Protein AF-A0AAP3E4Z3-F1 (afdb_monomer)

Solvent-accessible surface area (backbone atoms only — not comparable to full-atom values): 3433 Å² total; per-residue (Å²): 133,93,72,51,75,69,53,48,29,52,48,22,41,50,25,45,51,49,14,65,74,24,46,86,80,38,49,66,60,12,50,51,28,36,54,52,12,43,53,58,20,48,77,75,77,36,52,47,69,50,33,44,52,55,68,76,49,70,88,81,73,134

Secondary structure (DSSP, 8-state):
----HHHHHHHHHHHHHHHHHHTTT-HHHHHHHHHHHHHHHHHTT--HHHHHHHHH------

Sequence (62 aa):
MQTTPQEDCLLVVALTRFSVEFEHVDPILSEQAWLLADALAAEHGLEPADAALQLEWPSDKE

Nearest PDB structures (foldseek):
  1ut9-assembly1_A  TM=8.263E-01  e=1.430E+00  Acetivibrio thermocellus
  1rq5-assembly1_A  TM=8.265E-01  e=2.488E+00  Acetivibrio thermocellus
  5iuj-assembly2_E  TM=7.352E-01  e=7.535E+00  Bacillus subtilis subsp. subtilis str. 168

pLDDT: mean 85.76, std 14.37, range [44.81, 97.88]

Organism: NCBI:txid2979988

Structure (mmCIF, N/CA/C/O backbone):
data_AF-A0AAP3E4Z3-F1
#
_entry.id   AF-A0AAP3E4Z3-F1
#
loop_
_atom_site.group_PDB
_atom_site.id
_atom_site.type_symbol
_atom_site.label_atom_id
_atom_site.label_alt_id
_atom_site.label_comp_id
_atom_site.label_asym_id
_atom_site.label_entity_id
_atom_site.label_seq_id
_atom_site.pdbx_PDB_ins_code
_atom_site.Cartn_x
_atom_site.Cartn_y
_atom_site.Cartn_z
_atom_site.occupancy
_atom_site.B_iso_or_equiv
_atom_site.auth_seq_id
_atom_site.auth_comp_id
_atom_site.auth_asym_id
_atom_site.auth_atom_id
_atom_site.pdbx_PDB_model_num
ATOM 1 N N . MET A 1 1 ? 0.438 17.578 5.274 1.00 57.00 1 MET A N 1
ATOM 2 C CA . MET A 1 1 ? -0.996 17.709 4.948 1.00 57.00 1 MET A CA 1
ATOM 3 C C . MET A 1 1 ? -1.704 16.766 5.900 1.00 57.00 1 MET A C 1
ATOM 5 O O . MET A 1 1 ? -1.227 15.649 6.003 1.00 57.00 1 MET A O 1
ATOM 9 N N . GLN A 1 2 ? -2.685 17.216 6.683 1.00 73.94 2 GLN A N 1
ATOM 10 C CA . GLN A 1 2 ? -3.466 16.288 7.508 1.00 73.94 2 GLN A CA 1
ATOM 11 C C . GLN A 1 2 ? -4.587 15.739 6.633 1.00 73.94 2 GLN A C 1
ATOM 13 O O . GLN A 1 2 ? -5.420 16.513 6.165 1.00 73.94 2 GLN A O 1
ATOM 18 N N . THR A 1 3 ? -4.533 14.446 6.366 1.00 82.56 3 THR A N 1
ATOM 19 C CA . THR A 1 3 ? -5.581 13.653 5.728 1.00 82.56 3 THR A CA 1
ATOM 20 C C . THR A 1 3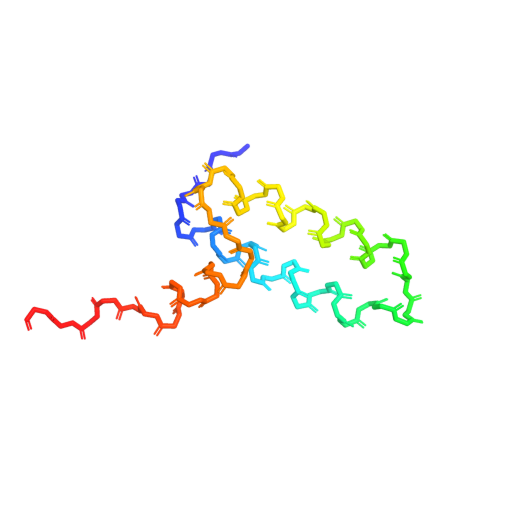 ? -6.521 13.109 6.801 1.00 82.56 3 THR A C 1
ATOM 22 O O . THR A 1 3 ? -6.171 12.994 7.978 1.00 82.56 3 THR A O 1
ATOM 25 N N . THR A 1 4 ? -7.764 12.861 6.418 1.00 89.00 4 THR A N 1
ATOM 26 C CA . THR A 1 4 ? -8.744 12.161 7.249 1.00 89.00 4 THR A CA 1
ATOM 27 C C . THR A 1 4 ? -8.490 10.650 7.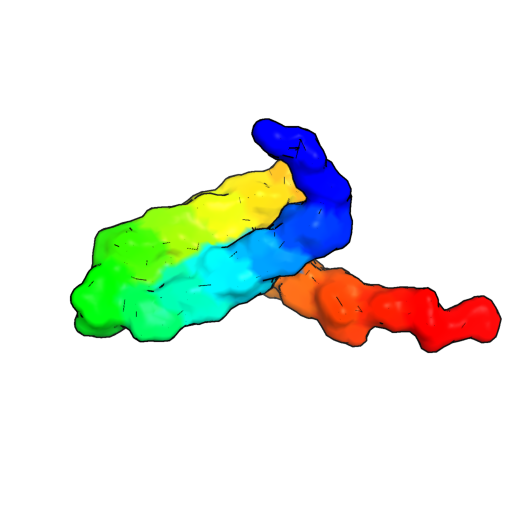206 1.00 89.00 4 THR A C 1
ATOM 29 O O . THR A 1 4 ? -7.952 10.157 6.215 1.00 89.00 4 THR A O 1
ATOM 32 N N . PRO A 1 5 ? -8.942 9.876 8.212 1.00 86.06 5 PRO A N 1
ATOM 33 C CA . PRO A 1 5 ? -8.780 8.419 8.202 1.00 86.06 5 PRO A CA 1
ATOM 34 C C . PRO A 1 5 ? -9.357 7.734 6.950 1.00 86.06 5 PRO A C 1
ATOM 36 O O . PRO A 1 5 ? -8.790 6.763 6.453 1.00 86.06 5 PRO A O 1
ATOM 39 N N . GLN A 1 6 ? -10.463 8.249 6.395 1.00 86.69 6 GLN A N 1
ATOM 40 C CA . GLN A 1 6 ? -11.004 7.736 5.131 1.00 86.69 6 GLN A CA 1
ATOM 41 C C . GLN A 1 6 ? -10.105 8.051 3.926 1.00 86.69 6 GLN A C 1
ATOM 43 O O . GLN A 1 6 ? -9.954 7.210 3.041 1.00 86.69 6 GLN A O 1
ATOM 48 N N . GLU A 1 7 ? -9.515 9.248 3.874 1.00 91.12 7 GLU A N 1
ATOM 49 C CA . GLU A 1 7 ? -8.551 9.607 2.826 1.00 91.12 7 GLU A CA 1
ATOM 50 C C . GLU A 1 7 ? -7.285 8.749 2.924 1.00 91.12 7 GLU A C 1
ATOM 52 O O . GLU A 1 7 ? -6.774 8.316 1.894 1.00 91.12 7 GLU A O 1
ATOM 57 N N . ASP A 1 8 ? -6.828 8.430 4.136 1.00 90.94 8 ASP A N 1
ATOM 58 C CA . ASP A 1 8 ? -5.686 7.538 4.348 1.00 90.94 8 ASP A CA 1
ATOM 59 C C . ASP A 1 8 ? -5.973 6.119 3.858 1.00 90.94 8 ASP A C 1
ATOM 61 O O . ASP A 1 8 ? -5.157 5.549 3.137 1.00 90.94 8 ASP A O 1
ATOM 65 N N . CYS A 1 9 ? -7.161 5.572 4.136 1.00 89.25 9 CYS A N 1
ATOM 66 C CA . CYS A 1 9 ? -7.562 4.277 3.577 1.00 89.25 9 CYS A CA 1
ATOM 67 C C . CYS A 1 9 ? -7.565 4.296 2.040 1.00 89.25 9 CYS A C 1
ATOM 69 O O . CYS A 1 9 ? -7.117 3.342 1.400 1.00 89.25 9 CYS A O 1
ATOM 71 N N . LEU A 1 10 ? -8.028 5.395 1.429 1.00 92.88 10 LEU A N 1
ATOM 72 C CA . LEU A 1 10 ? -8.004 5.565 -0.027 1.00 92.88 10 LEU A CA 1
ATOM 73 C C . LEU A 1 10 ? -6.5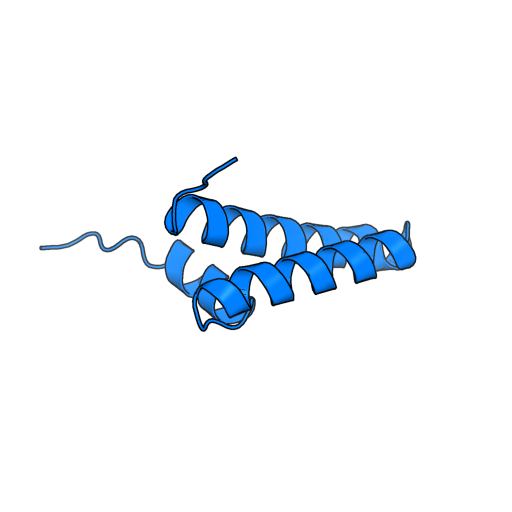71 5.601 -0.571 1.00 92.88 10 LEU A C 1
ATOM 75 O O . LEU A 1 10 ? -6.294 4.987 -1.603 1.00 92.88 10 LEU A O 1
ATOM 79 N N . LEU A 1 11 ? -5.662 6.288 0.123 1.00 93.62 11 LEU A N 1
ATOM 80 C CA . LEU A 1 11 ? -4.247 6.345 -0.238 1.00 93.62 11 LEU A CA 1
ATOM 81 C C . LEU A 1 11 ? -3.582 4.974 -0.128 1.00 93.62 11 LEU A C 1
ATOM 83 O O . LEU A 1 11 ? -2.885 4.584 -1.062 1.00 93.62 11 LEU A O 1
ATOM 87 N N . VAL A 1 12 ? -3.842 4.225 0.947 1.00 94.50 12 VAL A N 1
ATOM 88 C CA . VAL A 1 12 ? -3.343 2.853 1.120 1.00 94.50 12 VAL A CA 1
ATOM 89 C C . VAL A 1 12 ? -3.780 1.984 -0.059 1.00 94.50 12 VAL A C 1
ATOM 91 O O . VAL A 1 12 ? -2.932 1.412 -0.739 1.00 94.50 12 VAL A O 1
ATOM 94 N N . VAL A 1 13 ? -5.076 1.964 -0.393 1.00 93.25 13 VAL A N 1
ATOM 95 C CA . VAL A 1 13 ? -5.582 1.170 -1.528 1.00 93.25 13 VAL A CA 1
ATOM 96 C C . VAL A 1 13 ? -4.975 1.607 -2.858 1.00 93.25 13 VAL A C 1
ATOM 98 O O . VAL A 1 13 ? -4.618 0.759 -3.682 1.00 93.25 13 VAL A O 1
ATOM 101 N N . ALA A 1 14 ? -4.850 2.914 -3.091 1.00 95.38 14 ALA A N 1
ATOM 102 C CA . ALA A 1 14 ? -4.253 3.436 -4.315 1.00 95.38 14 ALA A CA 1
ATOM 103 C C . ALA A 1 14 ? -2.781 3.018 -4.449 1.00 95.38 14 ALA A C 1
ATOM 105 O O . ALA A 1 14 ? -2.377 2.553 -5.513 1.00 95.38 14 ALA A O 1
ATOM 106 N N . LEU A 1 15 ? -2.000 3.128 -3.373 1.00 96.19 15 LEU A N 1
ATOM 107 C CA . LEU A 1 15 ? -0.589 2.746 -3.336 1.00 96.19 15 LEU A CA 1
ATOM 108 C C . LEU A 1 15 ? -0.395 1.236 -3.495 1.00 96.19 15 LEU A C 1
ATOM 110 O O . LEU A 1 15 ? 0.490 0.813 -4.236 1.00 96.19 15 LEU A O 1
ATOM 114 N N . THR A 1 16 ? -1.251 0.419 -2.878 1.00 94.81 16 THR A N 1
ATOM 115 C CA . THR A 1 16 ? -1.226 -1.037 -3.058 1.00 94.81 16 THR A CA 1
ATOM 116 C C . THR A 1 16 ? -1.505 -1.427 -4.509 1.00 94.81 16 THR A C 1
ATOM 118 O O . THR A 1 16 ? -0.775 -2.237 -5.076 1.00 94.81 16 THR A O 1
ATOM 121 N N . ARG A 1 17 ? -2.518 -0.827 -5.150 1.00 94.69 17 ARG A N 1
ATOM 122 C CA . ARG A 1 17 ? -2.801 -1.068 -6.578 1.00 94.69 17 ARG A CA 1
ATOM 123 C C . ARG A 1 17 ? -1.654 -0.600 -7.468 1.00 94.69 17 ARG A C 1
ATOM 125 O O . ARG A 1 17 ? -1.228 -1.343 -8.346 1.00 94.69 17 ARG A O 1
ATOM 132 N N . PHE A 1 18 ? -1.127 0.591 -7.19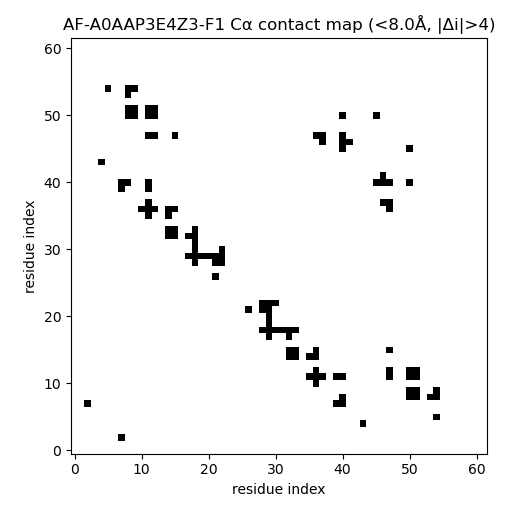9 1.00 95.62 18 PHE A N 1
ATOM 133 C CA . PHE A 1 18 ? 0.014 1.145 -7.920 1.00 95.62 18 PHE A CA 1
ATOM 134 C C . PHE A 1 18 ? 1.237 0.225 -7.827 1.00 95.62 18 PHE A C 1
ATOM 136 O O . PHE A 1 18 ? 1.885 -0.041 -8.835 1.00 95.62 18 PHE A O 1
ATOM 143 N N . SER A 1 19 ? 1.533 -0.303 -6.637 1.00 96.12 19 SER A N 1
ATOM 144 C CA . SER A 1 19 ? 2.644 -1.232 -6.433 1.00 96.12 19 SER A CA 1
ATOM 145 C C . SER A 1 19 ? 2.539 -2.450 -7.356 1.00 96.12 19 SER A C 1
ATOM 147 O O . SER A 1 19 ? 3.494 -2.759 -8.068 1.00 96.12 19 SER A O 1
ATOM 149 N N . VAL A 1 20 ? 1.360 -3.074 -7.439 1.00 94.56 20 VAL A N 1
ATOM 150 C CA . VAL A 1 20 ? 1.117 -4.226 -8.323 1.00 94.56 20 VAL A CA 1
ATOM 151 C C . VAL A 1 20 ? 1.245 -3.844 -9.800 1.00 94.56 20 VAL A C 1
ATOM 153 O O . VAL A 1 20 ? 1.884 -4.553 -10.573 1.00 94.56 20 VAL A O 1
ATOM 156 N N . GLU A 1 21 ? 0.671 -2.712 -10.210 1.00 96.38 21 GLU A N 1
ATOM 157 C CA . GLU A 1 21 ? 0.717 -2.264 -11.610 1.00 96.38 21 GLU A CA 1
ATOM 158 C C . GLU A 1 21 ? 2.145 -1.969 -12.095 1.00 96.38 21 GLU A C 1
ATOM 160 O O . GLU A 1 21 ? 2.463 -2.186 -13.267 1.00 96.38 21 GLU A O 1
ATOM 165 N N . PHE A 1 22 ? 3.016 -1.499 -11.200 1.00 95.50 22 PHE A N 1
ATOM 166 C CA . PHE A 1 22 ? 4.384 -1.104 -11.532 1.00 95.50 22 PHE A CA 1
ATOM 167 C C . PHE A 1 22 ? 5.437 -2.178 -11.240 1.00 95.50 22 PHE A C 1
ATOM 169 O O . PHE A 1 22 ? 6.592 -1.970 -11.605 1.00 95.50 22 PHE A O 1
ATOM 176 N N . GLU A 1 23 ? 5.072 -3.337 -10.682 1.00 95.62 23 GLU A N 1
ATOM 177 C CA . GLU A 1 23 ? 6.012 -4.400 -10.272 1.00 95.62 23 GLU A CA 1
ATOM 178 C C . GLU A 1 23 ? 7.006 -4.796 -11.379 1.00 95.62 23 GLU A C 1
ATOM 180 O O . GLU A 1 23 ? 8.183 -5.041 -11.121 1.00 95.62 23 GLU A O 1
ATOM 185 N N . HIS A 1 24 ? 6.556 -4.824 -12.636 1.00 95.25 24 HIS A N 1
ATOM 186 C CA . HIS A 1 24 ? 7.393 -5.198 -13.782 1.00 95.25 24 HIS A CA 1
ATOM 187 C C . HIS A 1 24 ? 7.913 -4.012 -14.602 1.00 95.25 24 HIS A C 1
ATOM 189 O O . HIS A 1 24 ? 8.776 -4.197 -15.461 1.00 95.25 24 HIS A O 1
ATOM 195 N N . VAL A 1 25 ? 7.382 -2.810 -14.370 1.00 96.88 25 VAL A N 1
ATOM 196 C CA . VAL A 1 25 ? 7.752 -1.592 -15.108 1.00 96.88 25 VAL A CA 1
ATOM 197 C C . VAL A 1 25 ? 8.851 -0.838 -14.367 1.00 96.88 25 VAL A C 1
ATOM 199 O O . VAL A 1 25 ? 9.844 -0.442 -14.972 1.00 96.88 25 VAL A O 1
ATOM 202 N N . ASP A 1 26 ? 8.679 -0.674 -13.058 1.00 97.50 26 ASP A N 1
ATOM 203 C CA . ASP A 1 26 ? 9.636 -0.059 -12.147 1.00 97.50 26 ASP A CA 1
ATOM 204 C C . ASP A 1 26 ? 9.542 -0.756 -10.775 1.00 97.50 26 ASP A C 1
ATOM 206 O O . ASP A 1 26 ? 8.760 -0.343 -9.911 1.00 97.50 26 ASP A O 1
ATOM 210 N N . PRO A 1 27 ? 10.327 -1.831 -10.562 1.00 96.06 27 PRO A N 1
ATOM 211 C CA . PRO A 1 27 ? 10.272 -2.616 -9.330 1.00 96.06 27 PRO A CA 1
ATOM 212 C C . PRO A 1 27 ? 10.628 -1.806 -8.079 1.00 96.06 27 PRO A C 1
ATOM 214 O O . PRO A 1 27 ? 10.112 -2.079 -6.999 1.00 96.06 27 PRO A O 1
ATOM 217 N N . ILE A 1 28 ? 11.495 -0.797 -8.215 1.00 97.62 28 ILE A N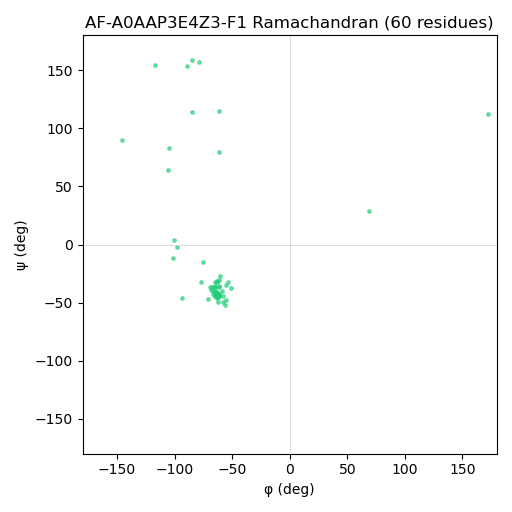 1
ATOM 218 C CA . ILE A 1 28 ? 11.912 0.043 -7.087 1.00 97.62 28 ILE A CA 1
ATOM 219 C C . ILE A 1 28 ? 10.749 0.938 -6.673 1.00 97.62 28 ILE A C 1
ATOM 221 O O . ILE A 1 28 ? 10.436 1.042 -5.488 1.00 97.62 28 ILE A O 1
ATOM 225 N N . LEU A 1 29 ? 10.091 1.572 -7.643 1.00 96.75 29 LEU A N 1
ATOM 226 C CA . LEU A 1 29 ? 8.932 2.411 -7.363 1.00 96.75 29 LEU A CA 1
ATOM 227 C C . LEU A 1 29 ? 7.750 1.583 -6.837 1.00 96.75 29 LEU A C 1
ATOM 229 O O . LEU A 1 29 ? 7.039 2.030 -5.938 1.00 96.75 29 LEU A O 1
ATOM 233 N N . SER A 1 30 ? 7.573 0.366 -7.354 1.00 96.44 30 SER A N 1
ATOM 234 C CA . SER A 1 30 ? 6.595 -0.603 -6.854 1.00 96.44 30 SER A CA 1
ATOM 235 C C . SER A 1 30 ? 6.821 -0.942 -5.376 1.00 96.44 30 SER A C 1
ATOM 237 O O . SER A 1 30 ? 5.883 -0.844 -4.578 1.00 96.44 30 SER A O 1
ATOM 239 N N . GLU A 1 31 ? 8.056 -1.268 -4.984 1.00 97.00 31 GLU A N 1
ATOM 240 C CA . GLU A 1 31 ? 8.410 -1.561 -3.590 1.00 97.00 31 GLU A CA 1
ATOM 241 C C . GLU A 1 31 ? 8.217 -0.334 -2.690 1.00 97.00 31 GLU A C 1
ATOM 243 O O . GLU A 1 31 ? 7.650 -0.434 -1.603 1.00 97.00 31 GLU A O 1
ATOM 248 N N . GLN A 1 32 ? 8.616 0.851 -3.157 1.00 97.88 32 GLN A N 1
ATOM 249 C CA . GLN A 1 32 ? 8.409 2.097 -2.418 1.00 97.88 32 GLN A CA 1
ATOM 250 C C . GLN A 1 32 ? 6.926 2.391 -2.188 1.00 97.88 32 GLN A C 1
ATOM 252 O O . GLN A 1 32 ? 6.552 2.783 -1.082 1.00 97.88 32 GLN A O 1
ATOM 257 N N . ALA A 1 33 ? 6.078 2.183 -3.199 1.00 97.25 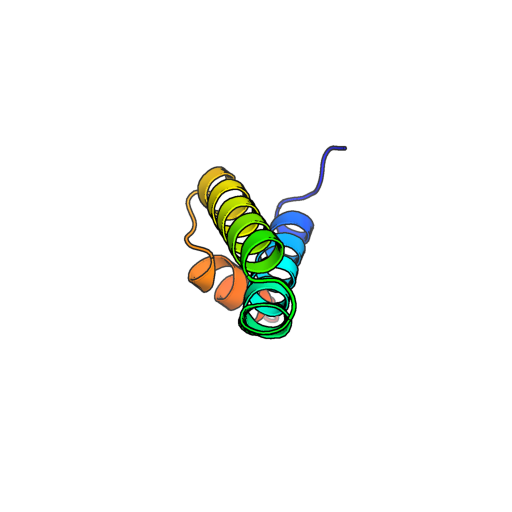33 ALA A N 1
ATOM 258 C CA . ALA A 1 33 ? 4.636 2.359 -3.071 1.00 97.25 33 ALA A CA 1
ATOM 259 C C . ALA A 1 33 ? 4.039 1.382 -2.048 1.00 97.25 33 ALA A C 1
ATOM 261 O O . ALA A 1 33 ? 3.226 1.795 -1.222 1.00 97.25 33 ALA A O 1
ATOM 262 N N . TRP A 1 34 ? 4.488 0.123 -2.046 1.00 95.69 34 TRP A N 1
ATOM 263 C CA . TRP A 1 34 ? 4.073 -0.861 -1.045 1.00 95.69 34 TRP A CA 1
ATOM 264 C C . TRP A 1 34 ? 4.478 -0.453 0.375 1.00 95.69 34 TRP A C 1
ATOM 266 O O . TRP A 1 34 ? 3.633 -0.429 1.265 1.00 95.69 34 TRP A O 1
ATOM 276 N N . LEU A 1 35 ? 5.741 -0.071 0.587 1.00 96.62 35 LEU A N 1
ATOM 277 C CA . LEU A 1 35 ? 6.236 0.351 1.903 1.00 96.62 35 LEU A CA 1
ATOM 278 C C . LEU A 1 35 ? 5.505 1.594 2.431 1.00 96.62 35 LEU A C 1
ATOM 280 O O . LEU A 1 35 ? 5.255 1.705 3.628 1.00 96.62 35 LEU A O 1
ATOM 284 N N . LEU A 1 36 ? 5.141 2.524 1.544 1.00 96.31 36 LEU A N 1
ATOM 285 C CA . LEU A 1 36 ? 4.316 3.681 1.897 1.00 96.31 36 LEU A CA 1
ATOM 286 C C . LEU A 1 36 ? 2.889 3.273 2.285 1.00 96.31 36 LEU A C 1
ATOM 288 O O . LEU A 1 36 ? 2.367 3.803 3.263 1.00 96.31 36 LEU A O 1
ATOM 292 N N . ALA A 1 37 ? 2.274 2.338 1.554 1.00 94.94 37 ALA A N 1
ATOM 293 C CA . ALA A 1 37 ? 0.949 1.812 1.887 1.00 94.94 37 ALA A CA 1
ATOM 294 C C . ALA A 1 37 ? 0.948 1.121 3.258 1.00 94.94 37 ALA A C 1
ATOM 296 O O . ALA A 1 37 ? 0.053 1.359 4.064 1.00 94.94 37 ALA A O 1
ATOM 297 N N . ASP A 1 38 ? 1.968 0.306 3.531 1.00 94.25 38 ASP A N 1
ATOM 298 C CA . ASP A 1 38 ? 2.138 -0.410 4.797 1.00 94.25 38 ASP A CA 1
ATOM 299 C C . ASP A 1 38 ? 2.326 0.552 5.977 1.00 94.25 38 ASP A C 1
ATOM 301 O O . ASP A 1 38 ? 1.631 0.453 6.987 1.00 94.25 38 ASP A O 1
ATOM 305 N N . ALA A 1 39 ? 3.187 1.562 5.818 1.00 94.56 39 ALA A N 1
ATOM 306 C CA . ALA A 1 39 ? 3.394 2.581 6.842 1.00 94.56 39 ALA A CA 1
ATOM 307 C C . ALA A 1 39 ? 2.110 3.372 7.147 1.00 94.56 39 ALA A C 1
ATOM 309 O O . ALA A 1 39 ? 1.777 3.565 8.314 1.00 94.56 39 ALA A O 1
ATOM 310 N N . LEU A 1 40 ? 1.369 3.790 6.113 1.00 92.38 40 LEU A N 1
ATOM 311 C CA . LEU A 1 40 ? 0.098 4.506 6.271 1.00 92.38 40 LEU A CA 1
ATOM 312 C C . LEU A 1 40 ? -0.976 3.637 6.935 1.00 92.38 40 LEU A C 1
ATOM 314 O O . LEU A 1 40 ? -1.707 4.120 7.795 1.00 92.38 40 LEU A O 1
ATOM 318 N N . ALA A 1 41 ? -1.069 2.354 6.581 1.00 92.06 41 ALA A N 1
ATOM 319 C CA . ALA A 1 41 ? -2.015 1.437 7.214 1.00 92.06 41 ALA A CA 1
ATOM 320 C C . ALA A 1 41 ? -1.682 1.231 8.704 1.00 92.06 41 ALA A C 1
ATOM 322 O O . ALA A 1 41 ? -2.571 1.285 9.561 1.00 92.06 41 ALA A O 1
ATOM 323 N N . ALA A 1 42 ? -0.393 1.100 9.031 1.00 92.06 42 ALA A N 1
ATOM 324 C CA . ALA A 1 42 ? 0.081 0.927 10.399 1.00 92.06 42 ALA A CA 1
ATOM 325 C C . ALA A 1 42 ? -0.232 2.132 11.307 1.00 92.06 42 ALA A C 1
ATOM 327 O O . ALA A 1 42 ? -0.488 1.937 12.498 1.00 92.06 42 ALA A O 1
ATOM 328 N N . GLU A 1 43 ? -0.281 3.359 10.772 1.00 90.81 43 GLU A N 1
ATOM 329 C CA . GLU A 1 43 ? -0.710 4.551 11.529 1.00 90.81 43 GLU A CA 1
ATOM 330 C C . GLU A 1 43 ? -2.151 4.431 12.056 1.00 90.81 43 GLU A C 1
ATOM 332 O O . GLU A 1 43 ? -2.473 4.987 13.109 1.00 90.81 43 GLU A O 1
ATOM 337 N N . HIS A 1 44 ? -2.991 3.644 11.379 1.00 86.56 44 HIS A N 1
ATOM 338 C CA . HIS A 1 44 ? -4.373 3.350 11.774 1.00 86.56 44 HIS A CA 1
ATOM 339 C C . HIS A 1 44 ? -4.533 1.984 12.459 1.00 86.56 44 HIS A C 1
ATOM 341 O O . HIS A 1 44 ? -5.649 1.591 12.798 1.00 86.56 44 HIS A O 1
ATOM 347 N N . GLY A 1 45 ? -3.431 1.263 12.700 1.00 86.31 45 GLY A N 1
ATOM 348 C CA . GLY A 1 45 ? -3.447 -0.082 13.284 1.00 86.31 45 GLY A CA 1
ATOM 349 C C . GLY A 1 45 ? -4.033 -1.147 12.355 1.00 86.31 45 GLY A C 1
ATOM 350 O O . GL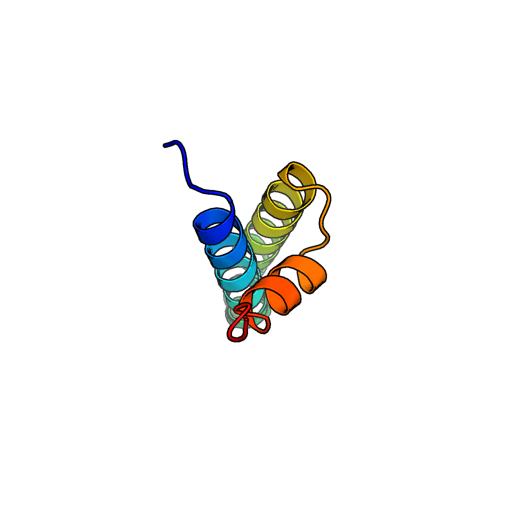Y A 1 45 ? -4.624 -2.112 12.839 1.00 86.31 45 GLY A O 1
ATOM 351 N N . LEU A 1 46 ? -3.904 -0.948 11.043 1.00 86.06 46 LEU A N 1
ATOM 352 C CA . LEU A 1 46 ? -4.445 -1.800 9.988 1.00 86.06 46 LEU A CA 1
ATOM 353 C C . LEU A 1 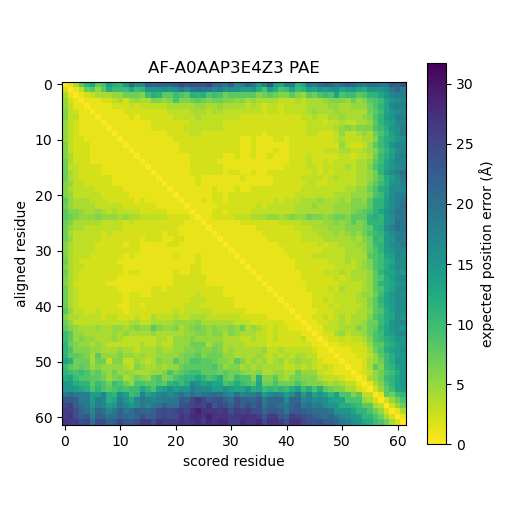46 ? -3.315 -2.398 9.147 1.00 86.06 46 LEU A C 1
ATOM 355 O O . LEU A 1 46 ? -2.252 -1.792 9.015 1.00 86.06 46 LEU A O 1
ATOM 359 N N . GLU A 1 47 ? -3.563 -3.544 8.518 1.00 87.50 47 GLU A N 1
ATOM 360 C CA . GLU A 1 47 ? -2.778 -3.976 7.361 1.00 87.50 47 GLU A CA 1
ATOM 361 C C . GLU A 1 47 ? -3.341 -3.346 6.069 1.00 87.50 47 GLU A C 1
ATOM 363 O O . GLU A 1 47 ? -4.523 -2.981 6.013 1.00 87.50 47 GLU A O 1
ATOM 368 N N 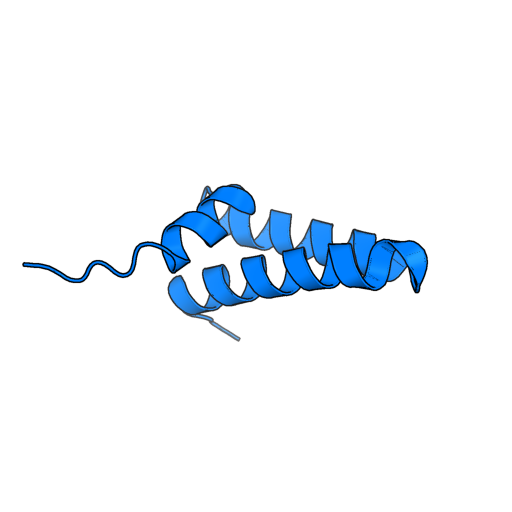. PRO A 1 48 ? -2.555 -3.247 4.978 1.00 82.88 48 PRO A N 1
ATOM 369 C CA . PRO A 1 48 ? -3.053 -2.721 3.703 1.00 82.88 48 PRO A CA 1
ATOM 370 C C . PRO A 1 48 ? -4.316 -3.425 3.177 1.00 82.88 48 PRO A C 1
ATOM 372 O O . PRO A 1 48 ? -5.176 -2.798 2.557 1.00 82.88 48 PRO A O 1
ATOM 375 N N . ALA A 1 49 ? -4.459 -4.724 3.458 1.00 80.25 49 ALA A N 1
ATOM 376 C CA . ALA A 1 49 ? -5.657 -5.489 3.122 1.00 80.25 49 ALA A CA 1
ATOM 377 C C . ALA A 1 49 ? -6.889 -5.052 3.939 1.00 80.25 49 ALA A C 1
ATOM 379 O O . ALA A 1 49 ? -7.994 -4.995 3.399 1.00 80.25 49 ALA A O 1
ATOM 380 N N . ASP A 1 50 ? -6.709 -4.687 5.209 1.00 79.56 50 ASP A N 1
ATOM 381 C CA . ASP A 1 50 ? -7.797 -4.219 6.072 1.00 79.56 50 ASP A CA 1
ATOM 382 C C . ASP A 1 50 ? -8.316 -2.847 5.626 1.00 79.56 50 ASP A C 1
ATOM 384 O O . ASP A 1 50 ? -9.523 -2.601 5.640 1.00 79.56 50 ASP A O 1
ATOM 388 N N . ALA A 1 51 ? -7.424 -1.964 5.162 1.00 76.94 51 ALA A N 1
ATOM 389 C CA . ALA A 1 51 ? -7.808 -0.669 4.596 1.00 76.94 51 ALA A CA 1
ATOM 390 C C . ALA A 1 51 ? -8.694 -0.825 3.344 1.00 76.94 51 ALA A C 1
ATOM 392 O O . ALA A 1 51 ? -9.646 -0.064 3.151 1.00 76.94 51 ALA A O 1
ATOM 393 N N . ALA A 1 52 ? -8.431 -1.845 2.518 1.00 74.88 52 ALA A N 1
ATOM 394 C CA . ALA A 1 52 ? -9.286 -2.174 1.380 1.00 74.88 52 ALA A CA 1
ATOM 395 C C . ALA A 1 52 ? -10.684 -2.633 1.823 1.00 74.88 52 ALA A C 1
ATOM 397 O O . ALA A 1 52 ? -11.685 -2.177 1.267 1.00 74.88 52 ALA A O 1
ATOM 398 N N . LEU A 1 53 ? -10.766 -3.461 2.868 1.00 77.62 53 LEU A N 1
ATOM 399 C CA . LEU A 1 53 ? -12.040 -3.917 3.432 1.00 77.62 53 LEU A CA 1
ATOM 400 C C . LEU A 1 53 ? -12.858 -2.768 4.040 1.00 77.62 53 LEU A C 1
ATOM 402 O O . LEU A 1 53 ? -14.081 -2.757 3.909 1.00 77.62 53 LEU A O 1
ATOM 406 N N . GLN A 1 54 ? -12.210 -1.774 4.655 1.00 75.12 54 GLN A N 1
ATOM 407 C CA . GLN A 1 54 ? -12.905 -0.592 5.182 1.00 75.12 54 GLN A CA 1
ATOM 408 C C . GLN A 1 54 ? -13.549 0.266 4.086 1.00 75.12 54 GLN A C 1
ATOM 410 O O . GLN A 1 54 ? -14.603 0.857 4.315 1.00 75.12 54 GLN A O 1
ATOM 415 N N . LEU A 1 55 ? -12.958 0.316 2.889 1.00 69.56 55 LEU A N 1
ATOM 416 C CA . LEU A 1 55 ? -13.536 1.026 1.742 1.00 69.56 55 LEU A CA 1
ATOM 417 C C . LEU A 1 55 ? -14.683 0.264 1.077 1.00 69.56 55 LEU A C 1
ATOM 419 O O . LEU A 1 55 ? -15.610 0.889 0.561 1.00 69.56 55 LEU A O 1
ATOM 423 N N . GLU A 1 56 ? -14.638 -1.068 1.089 1.00 64.94 56 GLU A N 1
ATOM 424 C CA . GLU A 1 56 ? -15.745 -1.915 0.622 1.00 64.94 56 GLU A CA 1
ATOM 425 C C . GLU A 1 56 ? -16.911 -1.975 1.611 1.00 64.94 56 GLU A C 1
ATOM 427 O O . GLU A 1 56 ? -18.017 -2.361 1.228 1.00 64.94 56 GLU A O 1
ATOM 432 N N . TRP A 1 57 ? -16.688 -1.541 2.854 1.00 55.88 57 TRP A N 1
ATOM 433 C CA . TRP A 1 57 ? -17.713 -1.383 3.878 1.00 55.88 57 TRP A CA 1
ATOM 434 C C . TRP A 1 57 ? -18.057 0.096 4.115 1.00 55.88 57 TRP A C 1
ATOM 436 O O . TRP A 1 57 ? -17.873 0.604 5.227 1.00 55.88 57 TRP A O 1
ATOM 446 N N . PRO A 1 58 ? -18.619 0.829 3.129 1.00 52.56 58 PRO A N 1
ATOM 447 C CA . PRO A 1 58 ? -19.380 2.004 3.490 1.00 52.56 58 PRO A CA 1
ATOM 448 C C . PRO A 1 58 ? -20.532 1.482 4.347 1.00 52.56 58 PRO A C 1
ATOM 450 O O . PRO A 1 58 ? -21.356 0.684 3.900 1.00 52.56 58 PRO A O 1
ATOM 453 N N . SER A 1 59 ? -20.533 1.866 5.619 1.00 49.91 59 SER A N 1
ATOM 454 C CA . SER A 1 59 ? -21.648 1.661 6.530 1.00 49.91 59 SER A CA 1
ATOM 455 C C . SER A 1 59 ? -22.864 2.407 5.982 1.00 49.91 59 SER A C 1
ATOM 457 O O . SER A 1 59 ? -23.184 3.503 6.424 1.00 49.91 59 SER A O 1
ATOM 459 N N . ASP A 1 60 ? -23.533 1.805 5.008 1.00 56.91 60 ASP A N 1
ATOM 460 C CA . ASP A 1 60 ? -24.881 2.134 4.597 1.00 56.91 60 ASP A CA 1
ATOM 461 C C . ASP A 1 60 ? -25.768 1.013 5.145 1.00 56.91 60 ASP A C 1
ATOM 463 O O . ASP A 1 60 ? -26.016 -0.003 4.489 1.00 56.91 60 ASP A O 1
ATOM 467 N N . LYS A 1 61 ? -26.142 1.155 6.421 1.00 44.81 61 LYS A N 1
ATOM 468 C CA . LYS A 1 61 ? -27.543 1.182 6.863 1.00 44.81 61 LYS A CA 1
ATOM 469 C C . LYS A 1 61 ? -27.656 1.171 8.387 1.00 44.81 61 LYS A C 1
ATOM 471 O O . LYS A 1 61 ? -27.347 0.179 9.046 1.00 44.81 61 LYS A O 1
ATOM 476 N N . GLU A 1 62 ? -28.128 2.310 8.889 1.00 45.06 62 GLU A N 1
ATOM 477 C CA . GLU A 1 62 ? -29.050 2.406 10.029 1.00 45.06 62 GLU A CA 1
ATOM 478 C C . GLU A 1 62 ? -30.229 1.422 9.915 1.00 45.06 62 GLU A C 1
ATOM 480 O O . GLU A 1 62 ? -30.658 1.116 8.772 1.00 45.06 62 GLU A O 1
#

Mean predicted aligned error: 5.91 Å

Foldseek 3Di:
DDDDPLVLLVLLQVLQVVLVVCCPVPVVSSVVSNVSSQVSQVVVPHGSVVSVVVVVDPPPDD

Radius of gyration: 12.45 Å; Cα contacts (8 Å, |Δi|>4): 59; chains: 1; bounding box: 41×23×28 Å